Protein AF-A0A7J5VBL1-F1 (afdb_monomer_lite)

Structure (mmCIF, N/CA/C/O backbone):
data_AF-A0A7J5VBL1-F1
#
_entry.id   AF-A0A7J5VBL1-F1
#
loop_
_atom_site.group_PDB
_atom_site.id
_atom_site.type_symbol
_atom_site.label_atom_id
_atom_site.label_alt_id
_atom_site.label_comp_id
_atom_site.label_asym_id
_atom_site.label_entity_id
_atom_site.label_seq_id
_atom_site.pdbx_PDB_ins_code
_atom_site.Cartn_x
_atom_site.Cartn_y
_atom_site.Cartn_z
_atom_site.occupancy
_atom_site.B_iso_or_equiv
_atom_site.auth_seq_id
_atom_site.auth_comp_id
_atom_site.auth_asym_id
_atom_site.auth_atom_id
_atom_site.pdbx_PDB_model_num
ATOM 1 N N . MET A 1 1 ? 55.569 -54.125 -27.702 1.00 37.56 1 MET A N 1
ATOM 2 C CA . MET A 1 1 ? 55.735 -54.390 -29.145 1.00 37.56 1 MET A CA 1
ATOM 3 C C . MET A 1 1 ? 54.606 -53.650 -29.856 1.00 37.56 1 MET A C 1
ATOM 5 O O . MET A 1 1 ? 53.460 -53.871 -29.494 1.00 37.56 1 MET A O 1
ATOM 9 N N . MET A 1 2 ? 54.988 -52.688 -30.705 1.00 40.28 2 MET A N 1
ATOM 10 C CA . MET A 1 2 ? 54.198 -51.725 -31.506 1.00 40.28 2 MET A CA 1
ATOM 11 C C . MET A 1 2 ? 53.014 -52.352 -32.272 1.00 40.28 2 MET A C 1
ATOM 13 O O . MET A 1 2 ? 53.135 -53.477 -32.739 1.00 40.28 2 MET A O 1
ATOM 17 N N . GLU A 1 3 ? 51.814 -51.762 -32.188 1.00 45.31 3 GLU A N 1
ATOM 18 C CA . GLU A 1 3 ? 51.147 -50.812 -33.121 1.00 45.31 3 GLU A CA 1
ATOM 19 C C . GLU A 1 3 ? 50.421 -51.441 -34.321 1.00 45.31 3 GLU A C 1
ATOM 21 O O . GLU A 1 3 ? 51.010 -52.192 -35.088 1.00 45.31 3 GLU A O 1
ATOM 26 N N . ALA A 1 4 ? 49.164 -51.021 -34.522 1.00 39.03 4 ALA A N 1
ATOM 27 C CA . ALA A 1 4 ? 48.647 -50.585 -35.824 1.00 39.03 4 ALA A CA 1
ATOM 28 C C . ALA A 1 4 ? 47.302 -49.860 -35.619 1.00 39.03 4 ALA A C 1
ATOM 30 O O . ALA A 1 4 ? 46.231 -50.468 -35.623 1.00 39.03 4 ALA A O 1
ATOM 31 N N . PHE A 1 5 ? 47.370 -48.546 -35.397 1.00 44.59 5 PHE A N 1
ATOM 32 C CA . PHE A 1 5 ? 46.219 -47.654 -35.525 1.00 44.59 5 PHE A CA 1
ATOM 33 C C . PHE A 1 5 ? 45.814 -47.540 -36.999 1.00 44.59 5 PHE A C 1
ATOM 35 O O . PHE A 1 5 ? 46.649 -47.647 -37.896 1.00 44.59 5 PHE A O 1
ATOM 42 N N . GLY A 1 6 ? 44.510 -47.360 -37.222 1.00 50.41 6 GLY A N 1
ATOM 43 C CA . GLY A 1 6 ? 43.874 -47.328 -38.534 1.00 50.41 6 GLY A CA 1
ATOM 44 C C . GLY A 1 6 ? 44.605 -46.452 -39.548 1.00 50.41 6 GLY A C 1
ATOM 45 O O . GLY A 1 6 ? 45.068 -45.357 -39.241 1.00 50.41 6 GLY A O 1
ATOM 46 N N . THR A 1 7 ? 44.683 -46.966 -40.771 1.00 49.00 7 THR A N 1
ATOM 47 C CA . THR A 1 7 ? 45.282 -46.326 -41.940 1.00 49.00 7 THR A CA 1
ATOM 48 C C . THR A 1 7 ? 44.709 -44.925 -42.145 1.00 49.00 7 THR A C 1
ATOM 50 O O . THR A 1 7 ? 43.613 -44.762 -42.689 1.00 49.00 7 THR A O 1
ATOM 53 N N . VAL A 1 8 ? 45.454 -43.905 -41.719 1.00 57.75 8 VAL A N 1
ATOM 54 C CA . VAL A 1 8 ? 45.237 -42.525 -42.145 1.00 57.75 8 VAL A CA 1
ATOM 55 C C . VAL A 1 8 ? 45.647 -42.492 -43.608 1.00 57.75 8 VAL A C 1
ATOM 57 O O . VAL A 1 8 ? 46.828 -42.575 -43.932 1.00 57.75 8 VAL A O 1
ATOM 60 N N . GLN A 1 9 ? 44.653 -42.479 -44.498 1.00 59.22 9 GLN A N 1
ATOM 61 C CA . GLN A 1 9 ? 44.885 -42.214 -45.912 1.00 59.22 9 GLN A CA 1
ATOM 62 C C . GLN A 1 9 ? 45.736 -40.953 -46.016 1.00 59.22 9 GLN A C 1
ATOM 64 O O . GLN A 1 9 ? 45.398 -39.938 -45.403 1.00 59.22 9 GLN A O 1
ATOM 69 N N . ASP A 1 10 ? 46.820 -41.054 -46.773 1.00 61.12 10 ASP A N 1
ATOM 70 C CA . ASP A 1 10 ? 47.771 -39.989 -47.061 1.00 61.12 10 ASP A CA 1
ATOM 71 C C . ASP A 1 10 ? 47.054 -38.896 -47.875 1.00 61.12 10 ASP A C 1
ATOM 73 O O . ASP A 1 10 ? 47.089 -38.842 -49.106 1.00 61.12 10 ASP A O 1
ATOM 77 N N . LYS A 1 11 ? 46.233 -38.094 -47.189 1.00 67.62 11 LYS A N 1
ATOM 78 C CA . LYS A 1 11 ? 45.477 -37.002 -47.789 1.00 67.62 11 LYS A CA 1
ATOM 79 C C . LYS A 1 11 ? 46.467 -35.885 -48.050 1.00 67.62 11 LYS A C 1
ATOM 81 O O . LYS A 1 11 ? 47.034 -35.314 -47.123 1.00 67.62 11 LYS A O 1
ATOM 86 N N . LYS A 1 12 ? 46.643 -35.570 -49.329 1.00 70.00 12 LYS A N 1
ATOM 87 C CA . LYS A 1 12 ? 47.428 -34.432 -49.792 1.00 70.00 12 LYS A CA 1
ATOM 88 C C . LYS A 1 12 ? 46.943 -33.170 -49.070 1.00 70.00 12 LYS A C 1
ATOM 90 O O . LYS A 1 12 ? 45.801 -32.752 -49.249 1.00 70.00 12 LYS A O 1
ATOM 95 N N . MET A 1 13 ? 47.794 -32.589 -48.230 1.00 66.12 13 MET A N 1
ATOM 96 C CA . MET A 1 13 ? 47.539 -31.276 -47.643 1.00 66.12 13 MET A CA 1
ATOM 97 C C . MET A 1 13 ? 47.555 -30.259 -48.786 1.00 66.12 13 MET A C 1
ATOM 99 O O . MET A 1 13 ? 48.571 -30.104 -49.463 1.00 66.12 13 MET A O 1
ATOM 103 N N . HIS A 1 14 ? 46.412 -29.629 -49.052 1.00 62.41 14 HIS A N 1
ATOM 104 C CA . HIS A 1 14 ? 46.295 -28.586 -50.066 1.00 62.41 14 HIS A CA 1
ATOM 105 C C . HIS A 1 14 ? 46.513 -27.226 -49.409 1.00 62.41 14 HIS A C 1
ATOM 107 O O . HIS A 1 14 ? 45.812 -26.866 -48.465 1.00 62.41 14 HIS A O 1
ATOM 113 N N . GLU A 1 15 ? 47.492 -26.483 -49.909 1.00 63.97 15 GLU A N 1
ATOM 114 C CA . GLU A 1 15 ? 47.721 -25.098 -49.518 1.00 63.97 15 GLU A CA 1
ATOM 115 C C . GLU A 1 15 ? 46.636 -24.232 -50.174 1.00 63.97 15 GLU A C 1
ATOM 117 O O . GLU A 1 15 ? 46.583 -24.117 -51.394 1.00 63.97 15 GLU A O 1
ATOM 122 N N . LEU A 1 16 ? 45.712 -23.699 -49.368 1.00 69.44 16 LEU A N 1
ATOM 123 C CA . LEU A 1 16 ? 44.592 -22.860 -49.830 1.00 69.44 16 LEU A CA 1
ATOM 124 C C . LEU A 1 16 ? 44.939 -21.361 -49.840 1.00 69.44 16 LEU A C 1
ATOM 126 O O . LEU A 1 16 ? 44.054 -20.527 -50.021 1.00 69.44 16 LEU A O 1
ATOM 130 N N . THR A 1 17 ? 46.209 -21.021 -49.614 1.00 67.44 17 THR A N 1
ATOM 131 C CA . THR A 1 17 ? 46.684 -19.641 -49.536 1.00 67.44 17 THR A CA 1
ATOM 132 C C . THR A 1 17 ? 47.506 -19.325 -50.775 1.00 67.44 17 THR A C 1
ATOM 134 O O . THR A 1 17 ? 48.615 -19.828 -50.934 1.00 67.44 17 THR A O 1
ATOM 137 N N . GLU A 1 18 ? 46.986 -18.458 -51.636 1.00 68.56 18 GLU A N 1
ATOM 138 C CA . GLU A 1 18 ? 47.742 -17.911 -52.761 1.00 68.56 18 GLU A CA 1
ATOM 139 C C . GLU A 1 18 ? 48.258 -16.515 -52.384 1.00 68.56 18 GLU A C 1
ATOM 141 O O . GLU A 1 18 ? 47.480 -15.612 -52.065 1.00 68.56 18 GLU A O 1
ATOM 146 N N . ILE A 1 19 ? 49.583 -16.345 -52.382 1.00 62.91 19 ILE A N 1
ATOM 147 C CA . ILE A 1 19 ? 50.246 -15.049 -52.185 1.00 62.91 19 ILE A CA 1
ATOM 148 C C . ILE A 1 19 ? 50.523 -14.457 -53.569 1.00 62.91 19 ILE A C 1
ATOM 150 O O . ILE A 1 19 ? 51.217 -15.076 -54.375 1.00 62.91 19 ILE A O 1
ATOM 154 N N . TYR A 1 20 ? 50.009 -13.256 -53.836 1.00 57.94 20 TYR A N 1
ATOM 155 C CA . TYR A 1 20 ? 50.219 -12.540 -55.098 1.00 57.94 20 TYR A CA 1
ATOM 156 C C . TYR A 1 20 ? 51.261 -11.422 -54.930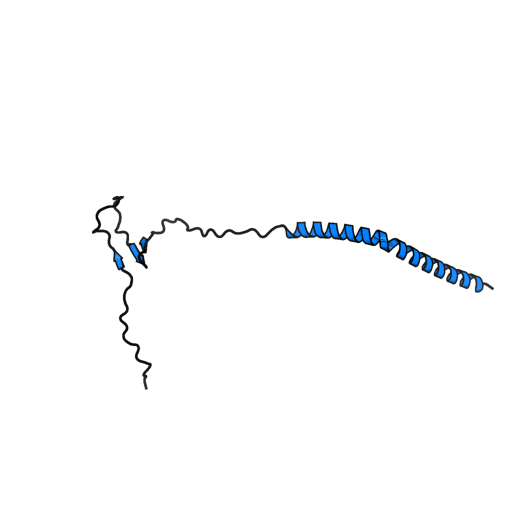 1.00 57.94 20 TYR A C 1
ATOM 158 O O . TYR A 1 20 ? 51.264 -10.725 -53.916 1.00 57.94 20 TYR A O 1
ATOM 166 N N . ASP A 1 21 ? 52.124 -11.233 -55.936 1.00 51.84 21 ASP A N 1
ATOM 167 C CA . ASP A 1 21 ? 53.053 -10.095 -56.040 1.00 51.84 21 ASP A CA 1
ATOM 168 C C . ASP A 1 21 ? 52.627 -9.219 -57.233 1.00 51.84 21 ASP A C 1
ATOM 170 O O . ASP A 1 21 ? 52.584 -9.672 -58.381 1.00 51.84 21 ASP A O 1
ATOM 174 N N . GLU A 1 22 ? 52.259 -7.963 -56.977 1.00 56.16 22 GLU A N 1
ATOM 175 C CA . GLU A 1 22 ? 51.576 -7.071 -57.929 1.00 56.16 22 GLU A CA 1
ATOM 176 C C . GLU A 1 22 ? 52.539 -6.429 -58.955 1.00 56.16 22 GLU A C 1
ATOM 178 O O . GLU A 1 22 ? 52.517 -5.230 -59.212 1.00 56.16 22 GLU A O 1
ATOM 183 N N . ARG A 1 23 ? 53.427 -7.217 -59.580 1.00 52.81 23 ARG A N 1
ATOM 184 C CA . ARG A 1 23 ? 54.284 -6.741 -60.692 1.00 52.81 23 ARG A CA 1
ATOM 185 C C . ARG A 1 23 ? 53.707 -6.989 -62.086 1.00 52.81 23 ARG A C 1
ATOM 187 O O . ARG A 1 23 ? 54.339 -6.625 -63.074 1.00 52.81 23 ARG A O 1
ATOM 194 N N . SER A 1 24 ? 52.527 -7.594 -62.200 1.00 51.50 24 SER A N 1
ATOM 195 C CA . SER A 1 24 ? 51.938 -7.958 -63.497 1.00 51.50 24 SER A CA 1
ATOM 196 C C . SER A 1 24 ? 50.435 -7.676 -63.565 1.00 51.50 24 SER A C 1
ATOM 198 O O . SER A 1 24 ? 49.621 -8.561 -63.790 1.00 51.50 24 SER A O 1
ATOM 200 N N . GLY A 1 25 ? 50.058 -6.409 -63.392 1.00 42.66 25 GLY A N 1
ATOM 201 C CA . GLY A 1 25 ? 48.684 -5.954 -63.596 1.00 42.66 25 GLY A CA 1
ATOM 202 C C . GLY A 1 25 ? 48.649 -4.493 -64.021 1.00 42.66 25 GLY A C 1
ATOM 203 O O . GLY A 1 25 ? 49.011 -3.602 -63.262 1.00 42.66 25 GLY A O 1
ATOM 204 N N . GLN A 1 26 ? 48.241 -4.232 -65.261 1.00 48.75 26 GLN A N 1
ATOM 205 C CA . GLN A 1 26 ? 47.965 -2.883 -65.741 1.00 48.75 26 GLN A CA 1
ATOM 206 C C . GLN A 1 26 ? 46.797 -2.271 -64.957 1.00 48.75 26 GLN A C 1
ATOM 208 O O . GLN A 1 26 ? 45.663 -2.727 -65.066 1.00 48.75 26 GLN A O 1
ATOM 213 N N . GLY A 1 27 ? 47.078 -1.163 -64.270 1.00 48.41 27 GLY A N 1
ATOM 214 C CA . GLY A 1 27 ? 46.105 -0.110 -64.008 1.00 48.41 27 GLY A CA 1
ATOM 215 C C . GLY A 1 27 ? 45.458 -0.121 -62.629 1.00 48.41 27 GLY A C 1
ATOM 216 O O . GLY A 1 27 ? 44.313 -0.537 -62.496 1.00 48.41 27 GLY A O 1
ATOM 217 N N . ARG A 1 28 ? 46.123 0.513 -61.655 1.00 45.44 28 ARG A N 1
ATOM 218 C CA . ARG A 1 28 ? 45.521 1.526 -60.770 1.00 45.44 28 ARG A CA 1
ATOM 219 C C . ARG A 1 28 ? 46.605 2.277 -59.994 1.00 45.44 28 ARG A C 1
ATO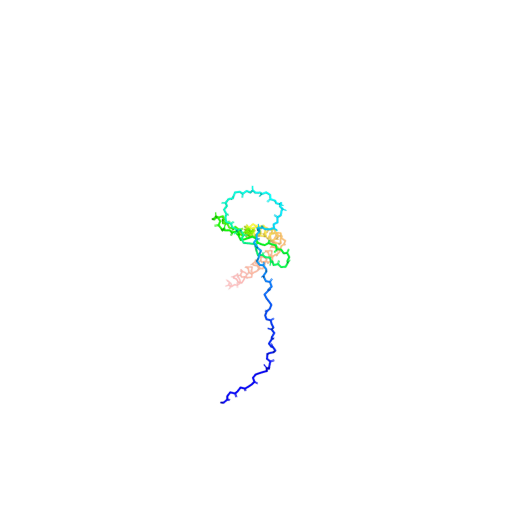M 221 O O . ARG A 1 28 ? 47.440 1.680 -59.342 1.00 45.44 28 ARG A O 1
ATOM 228 N N . SER A 1 29 ? 46.569 3.600 -60.152 1.00 44.44 29 SER A N 1
ATOM 229 C CA . SER A 1 29 ? 47.185 4.644 -59.326 1.00 44.44 29 SER A CA 1
ATOM 230 C C . SER A 1 29 ? 48.534 4.314 -58.676 1.00 44.44 29 SER A C 1
ATOM 232 O O . SER A 1 29 ? 48.606 3.896 -57.526 1.00 44.44 29 SER A O 1
ATOM 234 N N . ALA A 1 30 ? 49.614 4.621 -59.395 1.00 49.47 30 ALA A N 1
ATOM 235 C CA . ALA A 1 30 ? 50.939 4.748 -58.810 1.00 49.47 30 ALA A CA 1
ATOM 236 C C . ALA A 1 30 ? 50.943 5.865 -57.752 1.00 49.47 30 ALA A C 1
ATOM 238 O O . ALA A 1 30 ? 50.981 7.049 -58.088 1.00 49.47 30 ALA A O 1
ATOM 239 N N . THR A 1 31 ? 50.943 5.487 -56.477 1.00 45.66 31 THR A N 1
ATOM 240 C CA . THR A 1 31 ? 51.423 6.345 -55.394 1.00 45.66 31 THR A CA 1
ATOM 241 C C . THR A 1 31 ? 52.613 5.673 -54.726 1.00 45.66 31 THR A C 1
ATOM 243 O O . THR A 1 31 ? 52.471 4.703 -53.995 1.00 45.66 31 THR A O 1
ATOM 246 N N . ASP A 1 32 ? 53.781 6.233 -55.021 1.00 44.28 32 ASP A N 1
ATOM 247 C CA . ASP A 1 32 ? 54.924 6.351 -54.119 1.00 44.28 32 ASP A CA 1
ATOM 248 C C . ASP A 1 32 ? 55.565 5.057 -53.565 1.00 44.28 32 ASP A C 1
ATOM 250 O O . ASP A 1 32 ? 55.400 4.657 -52.419 1.00 44.28 32 ASP A O 1
ATOM 254 N N . GLY A 1 33 ? 56.421 4.445 -54.384 1.00 52.00 33 GLY A N 1
ATOM 255 C CA . GLY A 1 33 ? 57.838 4.316 -54.027 1.00 52.00 33 GLY A CA 1
ATOM 256 C C . GLY A 1 33 ? 58.291 3.496 -52.810 1.00 52.00 33 GLY A C 1
ATOM 257 O O . GLY A 1 33 ? 59.476 3.609 -52.496 1.00 52.00 33 GLY A O 1
ATOM 258 N N . LYS A 1 34 ? 57.478 2.681 -52.118 1.00 53.91 34 LYS A N 1
ATOM 259 C CA . LYS A 1 34 ? 57.975 1.864 -50.982 1.00 53.91 34 LYS A CA 1
ATOM 260 C C . LYS A 1 34 ? 57.309 0.483 -50.837 1.00 53.91 34 LYS A C 1
ATOM 262 O O . LYS A 1 34 ? 56.206 0.380 -50.330 1.00 53.91 34 LYS A O 1
ATOM 267 N N . ASN A 1 35 ? 58.103 -0.553 -51.147 1.00 54.16 35 ASN A N 1
ATOM 268 C CA . ASN A 1 35 ? 57.959 -1.997 -50.865 1.00 54.16 35 ASN A CA 1
ATOM 269 C C . ASN A 1 35 ? 56.740 -2.742 -51.458 1.00 54.16 35 ASN A C 1
ATOM 271 O O . ASN A 1 35 ? 55.630 -2.228 -51.422 1.00 54.16 35 ASN A O 1
ATOM 275 N N . PRO A 1 36 ? 56.919 -3.987 -51.955 1.00 56.62 36 PRO A N 1
ATOM 276 C CA . PRO A 1 36 ? 55.798 -4.804 -52.417 1.00 56.62 36 PRO A CA 1
ATOM 277 C C . PRO A 1 36 ? 54.857 -5.107 -51.239 1.00 56.62 36 PRO A C 1
ATOM 279 O O . PRO A 1 36 ? 55.248 -5.773 -50.273 1.00 56.62 36 PRO A O 1
ATOM 282 N N . GLN A 1 37 ? 53.634 -4.578 -51.292 1.00 62.56 37 GLN A N 1
ATOM 283 C CA . GLN A 1 37 ? 52.575 -4.864 -50.325 1.00 62.56 37 GLN A CA 1
ATOM 284 C C . GLN A 1 37 ? 52.085 -6.297 -50.548 1.00 62.56 37 GLN A C 1
ATOM 286 O O . GLN A 1 37 ? 51.531 -6.634 -51.587 1.00 62.56 37 GLN A O 1
ATOM 291 N N . GLN A 1 38 ? 52.342 -7.168 -49.573 1.00 60.56 38 GLN A N 1
ATOM 292 C CA . GLN A 1 38 ? 51.905 -8.562 -49.614 1.00 60.56 38 GLN A CA 1
ATOM 293 C C . GLN A 1 38 ? 50.397 -8.623 -49.342 1.00 60.56 38 GLN A C 1
ATOM 295 O O . GLN A 1 38 ? 49.953 -8.274 -48.244 1.00 60.56 38 GLN A O 1
ATOM 300 N N . ILE A 1 39 ? 49.627 -9.073 -50.333 1.00 70.88 39 ILE A N 1
ATOM 301 C CA . ILE A 1 39 ? 48.178 -9.278 -50.238 1.00 70.88 39 ILE A CA 1
ATOM 302 C C . ILE A 1 39 ? 47.914 -10.775 -50.051 1.00 70.88 39 ILE A C 1
ATOM 304 O O . ILE A 1 39 ? 48.440 -11.603 -50.796 1.00 70.88 39 ILE A O 1
ATOM 308 N N . ILE A 1 40 ? 47.098 -11.121 -49.055 1.00 77.50 40 ILE A N 1
ATOM 309 C CA . ILE A 1 40 ? 46.660 -12.495 -48.788 1.00 77.50 40 ILE A CA 1
ATOM 310 C C . ILE A 1 40 ? 45.212 -12.629 -49.250 1.00 77.50 40 ILE A C 1
ATOM 312 O O . ILE A 1 40 ? 44.358 -11.851 -48.827 1.00 77.50 40 ILE A O 1
ATOM 316 N N . VAL A 1 41 ? 44.915 -13.614 -50.096 1.00 76.69 41 VAL A N 1
ATOM 317 C CA . VAL A 1 41 ? 43.548 -13.875 -50.565 1.00 76.69 41 VAL A CA 1
ATOM 318 C C . VAL A 1 41 ? 42.954 -15.052 -49.799 1.00 76.69 41 VAL A C 1
ATOM 320 O O . VAL A 1 41 ? 43.524 -16.140 -49.789 1.00 76.69 41 VAL A O 1
ATOM 323 N N . ILE A 1 42 ? 41.802 -14.837 -49.162 1.00 75.62 42 ILE A N 1
ATOM 324 C CA . ILE A 1 42 ? 41.040 -15.874 -48.451 1.00 75.62 42 ILE A CA 1
ATOM 325 C C . ILE A 1 42 ? 39.592 -15.794 -48.943 1.00 75.62 42 ILE A C 1
ATOM 327 O O . ILE A 1 42 ? 38.977 -14.732 -48.866 1.00 75.62 42 ILE A O 1
ATOM 331 N N . ASP A 1 43 ? 39.052 -16.899 -49.469 1.00 73.94 43 ASP A N 1
ATOM 332 C CA . ASP A 1 43 ? 37.657 -17.004 -49.945 1.00 73.94 43 ASP A CA 1
ATOM 333 C C . ASP A 1 43 ? 37.259 -15.913 -50.970 1.00 73.94 43 ASP A C 1
ATOM 335 O O . ASP A 1 43 ? 36.223 -15.255 -50.873 1.00 73.94 43 ASP A O 1
ATOM 339 N N . GLY A 1 44 ? 38.152 -15.638 -51.929 1.00 73.56 44 GLY A N 1
ATOM 340 C CA . GLY A 1 44 ? 37.950 -14.617 -52.967 1.00 73.56 44 GLY A CA 1
ATOM 341 C C . GLY A 1 44 ? 38.048 -13.165 -52.480 1.00 73.56 44 GLY A C 1
ATOM 342 O O . GLY A 1 44 ? 37.809 -12.245 -53.263 1.00 73.56 44 GLY A O 1
ATOM 343 N N . ARG A 1 45 ? 38.408 -12.933 -51.210 1.00 75.81 45 ARG A N 1
ATOM 344 C CA . ARG A 1 45 ? 38.603 -11.598 -50.627 1.00 75.81 45 ARG A CA 1
ATOM 345 C C . ARG A 1 45 ? 40.089 -11.332 -50.403 1.00 75.81 45 ARG A C 1
ATOM 347 O O . ARG A 1 45 ? 40.774 -12.135 -49.776 1.00 75.81 45 ARG A O 1
ATOM 354 N N . GLY A 1 46 ? 40.581 -10.207 -50.920 1.00 75.31 46 GLY A N 1
ATOM 355 C CA . GLY A 1 46 ? 41.956 -9.752 -50.714 1.00 75.31 46 GLY A CA 1
ATOM 356 C C . GLY A 1 46 ? 42.099 -8.992 -49.398 1.00 75.31 46 GLY A C 1
ATOM 357 O O . GLY A 1 46 ? 41.364 -8.039 -49.147 1.00 75.31 46 GLY A O 1
ATOM 358 N N . TYR A 1 47 ? 43.051 -9.411 -48.574 1.00 75.44 47 TYR A N 1
ATOM 359 C CA . TYR A 1 47 ? 43.427 -8.768 -47.324 1.00 75.44 47 TYR A CA 1
ATOM 360 C C . TYR A 1 47 ? 44.827 -8.186 -47.476 1.00 75.44 47 TYR A C 1
ATOM 362 O O . TYR A 1 47 ? 45.796 -8.908 -47.718 1.00 75.44 47 TYR A O 1
ATOM 370 N N . GLU A 1 48 ? 44.938 -6.873 -47.331 1.00 74.75 48 GLU A N 1
ATOM 371 C CA . GLU A 1 48 ? 46.226 -6.192 -47.293 1.00 74.75 48 GLU A CA 1
ATOM 372 C C . GLU A 1 48 ? 46.790 -6.233 -45.870 1.00 74.75 48 GLU A C 1
ATOM 374 O O . GLU A 1 48 ? 46.076 -6.004 -44.886 1.00 74.75 48 GLU A O 1
ATOM 379 N N . ARG A 1 49 ? 48.091 -6.507 -45.741 1.00 69.00 49 ARG A N 1
ATOM 380 C CA . ARG A 1 49 ? 48.769 -6.407 -44.450 1.00 69.00 49 ARG A CA 1
ATOM 381 C C . ARG A 1 49 ? 48.936 -4.938 -44.061 1.00 69.00 49 ARG A C 1
ATOM 383 O O . ARG A 1 49 ? 49.949 -4.318 -44.377 1.00 69.00 49 ARG A O 1
ATOM 390 N N . VAL A 1 50 ? 47.979 -4.411 -43.303 1.00 69.25 50 VAL A N 1
ATOM 391 C CA . VAL A 1 50 ? 48.104 -3.100 -42.658 1.00 69.25 50 VAL A CA 1
ATOM 392 C C . VAL A 1 50 ? 49.232 -3.176 -41.625 1.00 69.25 50 VAL A C 1
ATOM 394 O O . VAL A 1 50 ? 49.114 -3.851 -40.602 1.00 69.25 50 VAL A O 1
ATOM 397 N N . THR A 1 51 ? 50.358 -2.508 -41.885 1.00 61.41 51 THR A N 1
ATOM 398 C CA . THR A 1 51 ? 51.356 -2.2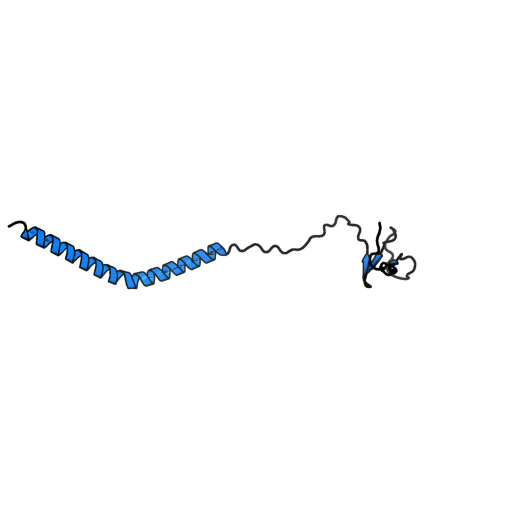57 -40.842 1.00 61.41 51 THR A CA 1
ATOM 399 C C . THR A 1 51 ? 50.722 -1.303 -39.842 1.00 61.41 51 THR A C 1
ATOM 401 O O . THR A 1 51 ? 50.308 -0.210 -40.218 1.00 61.41 51 THR A O 1
ATOM 404 N N . SER A 1 52 ? 50.589 -1.724 -38.587 1.00 60.28 52 SER A N 1
ATOM 405 C CA . SER A 1 52 ? 49.993 -0.918 -37.524 1.00 60.28 52 SER A CA 1
ATOM 406 C C . SER A 1 52 ? 50.758 0.401 -37.369 1.00 60.28 52 SER A C 1
ATOM 408 O O . SER A 1 52 ? 51.791 0.443 -36.700 1.00 60.28 52 SER A O 1
ATOM 410 N N . ASN A 1 53 ? 50.256 1.480 -37.970 1.00 57.84 53 ASN A N 1
ATOM 411 C CA . ASN A 1 53 ? 50.827 2.829 -37.893 1.00 57.84 53 ASN A CA 1
ATOM 412 C C . ASN A 1 53 ? 50.525 3.505 -36.541 1.00 57.84 53 ASN A C 1
ATOM 414 O O . ASN A 1 53 ? 50.280 4.702 -36.479 1.00 57.84 53 ASN A O 1
ATOM 418 N N . GLY A 1 54 ? 50.501 2.744 -35.443 1.00 59.94 54 GLY A N 1
ATOM 419 C CA . GLY A 1 54 ? 50.168 3.253 -34.108 1.00 59.94 54 GLY A CA 1
ATOM 420 C C . GLY A 1 54 ? 48.696 3.635 -33.905 1.00 59.94 54 GLY A C 1
ATOM 421 O O . GLY A 1 54 ? 48.314 3.934 -32.774 1.00 59.94 54 GLY A O 1
ATOM 422 N N . ASP A 1 55 ? 47.868 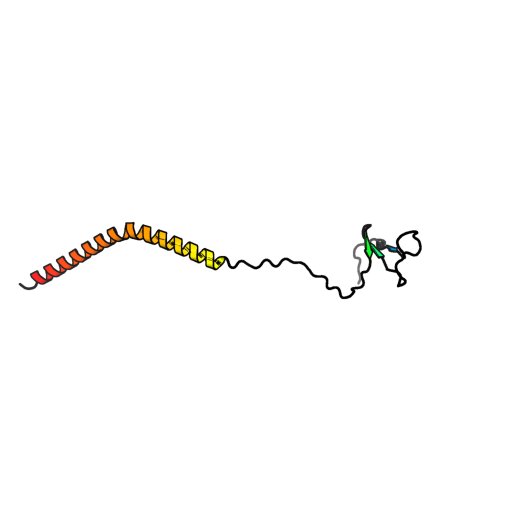3.575 -34.950 1.00 63.31 55 ASP A N 1
ATOM 423 C CA . ASP A 1 55 ? 46.438 3.848 -34.854 1.00 63.31 55 ASP A CA 1
ATOM 424 C C . ASP A 1 55 ? 45.756 2.755 -34.032 1.00 63.31 55 ASP A C 1
ATOM 426 O O . ASP A 1 55 ? 45.697 1.575 -34.391 1.00 63.31 55 ASP A O 1
ATOM 430 N N . LYS A 1 56 ? 45.294 3.164 -32.853 1.00 66.88 56 LYS A N 1
ATOM 431 C CA . LYS A 1 56 ? 44.684 2.292 -31.861 1.00 66.88 56 LYS A CA 1
ATOM 432 C C . LYS A 1 56 ? 43.309 1.872 -32.377 1.00 66.88 56 LYS A C 1
ATOM 434 O O . LYS A 1 56 ? 42.418 2.702 -32.526 1.00 66.88 56 LYS A O 1
ATOM 439 N N . ILE A 1 57 ? 43.128 0.582 -32.651 1.00 72.44 57 ILE A N 1
ATOM 440 C CA . ILE A 1 57 ? 41.809 0.029 -32.972 1.00 72.44 57 ILE A CA 1
ATOM 441 C C . ILE A 1 57 ? 40.963 0.128 -31.701 1.00 72.44 57 ILE A C 1
ATOM 443 O O . ILE A 1 57 ? 41.271 -0.506 -30.690 1.00 72.44 57 ILE A O 1
ATOM 447 N N . HIS A 1 58 ? 39.935 0.971 -31.735 1.00 70.31 58 HIS A N 1
ATOM 448 C CA . HIS A 1 58 ? 38.988 1.124 -30.639 1.00 70.31 58 HIS A CA 1
ATOM 449 C C . HIS A 1 58 ? 37.822 0.157 -30.840 1.00 70.31 58 HIS A C 1
ATOM 451 O O . HIS A 1 58 ? 37.132 0.222 -31.855 1.00 70.31 58 HIS A O 1
ATOM 457 N N . ASP A 1 59 ? 37.605 -0.728 -29.869 1.00 74.81 59 ASP A N 1
ATOM 458 C CA . ASP A 1 59 ? 36.378 -1.515 -29.779 1.00 74.81 59 ASP A CA 1
ATOM 459 C C . ASP A 1 59 ? 35.264 -0.596 -29.258 1.00 74.81 59 ASP A C 1
ATOM 461 O O . ASP A 1 59 ? 35.324 -0.103 -28.130 1.00 74.81 59 ASP A O 1
ATOM 465 N N . LEU A 1 60 ? 34.297 -0.283 -30.121 1.00 75.88 60 LEU A N 1
ATOM 466 C CA . LEU A 1 60 ? 33.175 0.607 -29.822 1.00 75.88 60 LEU A CA 1
ATOM 467 C C . LEU A 1 60 ? 32.055 -0.167 -29.121 1.00 75.88 60 LEU A C 1
ATOM 469 O O . LEU A 1 60 ? 30.918 -0.206 -29.592 1.00 75.88 60 LEU A O 1
ATOM 473 N N . THR A 1 61 ? 32.368 -0.801 -27.995 1.00 69.31 61 THR A N 1
ATOM 474 C CA . THR A 1 61 ? 31.338 -1.380 -27.136 1.00 69.31 61 THR A CA 1
ATOM 475 C C . THR A 1 61 ? 30.625 -0.248 -26.394 1.00 69.31 61 THR A C 1
ATOM 477 O O . THR A 1 61 ? 31.215 0.459 -25.578 1.00 69.31 61 THR A O 1
ATOM 480 N N . GLU A 1 62 ? 29.345 -0.045 -26.706 1.00 68.00 62 GLU A N 1
ATOM 481 C CA . GLU A 1 62 ? 28.487 0.924 -26.024 1.00 68.00 62 GLU A CA 1
ATOM 482 C C . GLU A 1 62 ? 28.292 0.494 -24.561 1.00 68.00 62 GLU A C 1
ATOM 484 O O . GLU A 1 62 ? 27.607 -0.486 -24.261 1.00 68.00 62 GLU A O 1
ATOM 489 N N . VAL A 1 63 ? 28.925 1.210 -23.630 1.00 67.31 63 VAL A N 1
ATOM 490 C CA . VAL A 1 63 ? 28.709 1.011 -22.193 1.00 67.31 63 VAL A CA 1
ATOM 491 C C . VAL A 1 63 ? 27.434 1.754 -21.808 1.00 67.31 63 VAL A C 1
ATOM 493 O O . VAL A 1 63 ? 27.453 2.963 -21.585 1.00 67.31 63 VAL A O 1
ATOM 496 N N . VAL A 1 64 ? 26.316 1.032 -21.731 1.00 66.94 64 VAL A N 1
ATOM 497 C CA . VAL A 1 64 ? 25.068 1.577 -21.184 1.00 66.94 64 VAL A CA 1
ATOM 498 C C . VAL A 1 64 ? 25.205 1.684 -19.663 1.00 66.94 64 VAL A C 1
ATOM 500 O O . VAL A 1 64 ? 25.309 0.684 -18.943 1.00 66.94 64 VAL A O 1
ATOM 503 N N . GLU A 1 65 ? 25.227 2.921 -19.173 1.00 61.34 65 GLU A N 1
ATOM 504 C CA . GLU A 1 65 ? 25.254 3.249 -17.751 1.00 61.34 65 GLU A CA 1
ATOM 505 C C . GLU A 1 65 ? 24.003 2.671 -17.064 1.00 61.34 65 GLU A C 1
ATOM 507 O O . GLU A 1 65 ? 22.867 2.906 -17.484 1.00 61.34 65 GLU A O 1
ATOM 512 N N . HIS A 1 66 ? 24.191 1.854 -16.025 1.00 56.97 66 HIS A N 1
ATOM 513 C CA . HIS A 1 66 ? 23.084 1.196 -15.330 1.00 56.97 66 HIS A CA 1
ATOM 514 C C . HIS A 1 66 ? 22.328 2.199 -14.444 1.00 56.97 66 HIS A C 1
ATOM 516 O O . HIS A 1 66 ? 22.648 2.398 -13.277 1.00 56.97 66 HIS A O 1
ATOM 522 N N . ASN A 1 67 ? 21.312 2.819 -15.046 1.00 59.19 67 ASN A N 1
ATOM 523 C CA . ASN A 1 67 ? 20.131 3.470 -14.473 1.00 59.19 67 ASN A CA 1
ATOM 524 C C . ASN A 1 67 ? 20.148 3.810 -12.965 1.00 59.19 67 ASN A C 1
ATOM 526 O O . ASN A 1 67 ? 19.7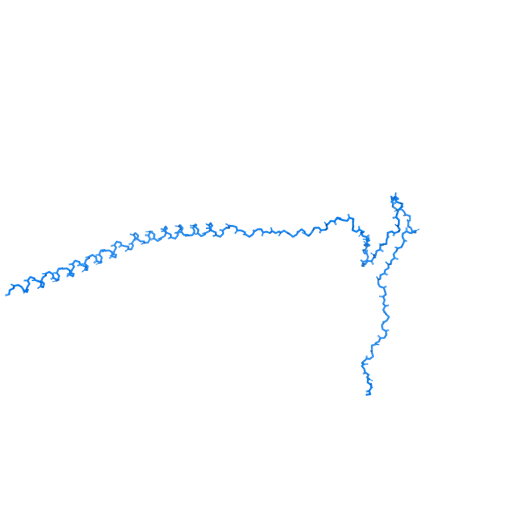59 3.009 -12.113 1.00 59.19 67 ASN A O 1
ATOM 530 N N . HIS A 1 68 ? 20.337 5.097 -12.666 1.00 58.69 68 HIS A N 1
ATOM 531 C CA . HIS A 1 68 ? 20.003 5.761 -11.394 1.00 58.69 68 HIS A CA 1
ATOM 532 C C . HIS A 1 68 ? 18.481 5.830 -11.076 1.00 58.69 68 HIS A C 1
ATOM 534 O O . HIS A 1 68 ? 18.033 6.689 -10.315 1.00 58.69 68 HIS A O 1
ATOM 540 N N . LEU A 1 69 ? 17.655 4.948 -11.653 1.00 59.31 69 LEU A N 1
ATOM 541 C CA . LEU A 1 69 ? 16.187 4.975 -11.541 1.00 59.31 69 LEU A CA 1
ATOM 542 C C . LEU A 1 69 ? 15.644 4.258 -10.294 1.00 59.31 69 LEU A C 1
ATOM 544 O O . LEU A 1 69 ? 14.520 4.524 -9.873 1.00 59.31 69 LEU A O 1
ATOM 548 N N . ALA A 1 70 ? 16.428 3.369 -9.680 1.00 62.59 70 ALA A N 1
ATOM 549 C CA . ALA A 1 70 ? 16.004 2.590 -8.514 1.00 62.59 70 ALA A CA 1
ATOM 550 C C . ALA A 1 70 ? 15.529 3.437 -7.306 1.00 62.59 70 ALA A C 1
ATOM 552 O O . ALA A 1 70 ? 14.456 3.136 -6.777 1.00 62.59 70 ALA A O 1
ATOM 553 N N . PRO A 1 71 ? 16.243 4.499 -6.871 1.00 68.56 71 PRO A N 1
ATOM 554 C CA . PRO A 1 71 ? 15.790 5.304 -5.734 1.00 68.56 71 PRO A CA 1
ATOM 555 C C . PRO A 1 71 ? 14.521 6.116 -6.044 1.00 68.56 71 PRO A C 1
ATOM 557 O O . PRO A 1 71 ? 13.633 6.201 -5.203 1.00 68.56 71 PRO A O 1
ATOM 560 N N . GLN A 1 72 ? 14.369 6.625 -7.272 1.00 69.25 72 GLN A N 1
ATOM 561 C CA . GLN A 1 72 ? 13.193 7.417 -7.665 1.00 69.25 72 GLN A CA 1
ATOM 562 C C . GLN A 1 72 ? 11.905 6.582 -7.711 1.00 69.25 72 GLN A C 1
ATOM 564 O O . GLN A 1 72 ? 10.833 7.058 -7.335 1.00 69.25 72 GLN A O 1
ATOM 569 N N . ILE A 1 73 ? 12.002 5.324 -8.154 1.00 73.25 73 ILE A N 1
ATOM 570 C CA . ILE A 1 73 ? 10.860 4.400 -8.159 1.00 73.25 73 ILE A CA 1
ATOM 571 C C . ILE A 1 73 ? 10.436 4.071 -6.724 1.00 73.25 73 ILE A C 1
ATOM 573 O O . ILE A 1 73 ? 9.240 4.028 -6.438 1.00 73.25 73 ILE A O 1
ATOM 577 N N . ASN A 1 74 ? 11.397 3.880 -5.816 1.00 84.12 74 ASN A N 1
ATOM 578 C CA . ASN A 1 74 ? 11.109 3.580 -4.415 1.00 84.12 74 ASN A CA 1
ATOM 579 C C . ASN A 1 74 ? 10.312 4.716 -3.754 1.00 84.12 74 ASN A C 1
ATOM 581 O O . ASN A 1 74 ? 9.238 4.467 -3.207 1.00 84.12 74 ASN A O 1
ATOM 585 N N . ASP A 1 75 ? 10.756 5.964 -3.912 1.00 84.62 75 ASP A N 1
ATOM 586 C CA . ASP A 1 75 ? 10.093 7.128 -3.313 1.00 84.62 75 ASP A CA 1
ATOM 587 C C . ASP A 1 75 ? 8.647 7.300 -3.802 1.00 84.62 75 ASP A C 1
ATOM 589 O O . ASP A 1 75 ? 7.729 7.551 -3.013 1.00 84.62 75 ASP A O 1
ATOM 593 N N . ALA A 1 76 ? 8.412 7.117 -5.105 1.00 84.62 76 ALA A N 1
ATOM 594 C CA . ALA A 1 76 ? 7.073 7.205 -5.682 1.00 84.62 76 ALA A CA 1
ATOM 595 C C . ALA A 1 76 ? 6.143 6.095 -5.160 1.00 84.62 76 ALA A C 1
ATOM 597 O O . ALA A 1 76 ? 4.977 6.355 -4.843 1.00 84.62 76 ALA A O 1
ATOM 598 N N . VAL A 1 77 ? 6.655 4.866 -5.037 1.00 90.56 77 VAL A N 1
ATOM 599 C CA . VAL A 1 77 ? 5.908 3.723 -4.493 1.00 90.56 77 VAL A CA 1
ATOM 600 C C . VAL A 1 77 ? 5.599 3.930 -3.011 1.00 90.56 77 VAL A C 1
ATOM 602 O O . VAL A 1 77 ? 4.462 3.713 -2.588 1.00 90.56 77 VAL A O 1
ATOM 605 N N . MET A 1 78 ? 6.564 4.407 -2.225 1.00 93.31 78 MET A N 1
ATOM 606 C CA . MET A 1 78 ? 6.366 4.692 -0.804 1.00 93.31 78 MET A CA 1
ATOM 607 C C . MET A 1 78 ? 5.321 5.785 -0.591 1.00 93.31 78 MET A C 1
ATOM 609 O O . MET A 1 78 ? 4.411 5.608 0.219 1.00 93.31 78 MET A O 1
ATOM 613 N N . LYS A 1 79 ? 5.364 6.868 -1.376 1.00 94.62 79 LYS A N 1
ATOM 614 C CA . LYS A 1 79 ? 4.352 7.929 -1.303 1.00 94.62 79 LYS A CA 1
ATOM 615 C C . LYS A 1 79 ? 2.944 7.403 -1.595 1.00 94.62 79 LYS A C 1
ATOM 617 O O . LYS A 1 79 ? 2.023 7.658 -0.824 1.00 94.62 79 LYS A O 1
ATOM 622 N N . ARG A 1 80 ? 2.783 6.616 -2.665 1.00 94.19 80 ARG A N 1
ATOM 623 C CA . ARG A 1 80 ? 1.501 5.969 -3.000 1.00 94.19 80 ARG A CA 1
ATOM 624 C C . ARG A 1 80 ? 1.016 5.036 -1.894 1.00 94.19 80 ARG A C 1
ATOM 626 O O . ARG A 1 80 ? -0.175 4.991 -1.606 1.00 94.19 80 ARG A O 1
ATOM 633 N N . THR A 1 81 ? 1.936 4.311 -1.269 1.00 95.69 81 THR A N 1
ATOM 634 C CA . THR A 1 81 ? 1.625 3.380 -0.182 1.00 95.69 81 THR A CA 1
ATOM 635 C C . THR A 1 81 ? 1.089 4.128 1.038 1.00 95.69 81 THR A C 1
ATOM 637 O O . THR A 1 81 ? 0.065 3.731 1.589 1.00 95.69 81 THR A O 1
ATOM 640 N N . VAL A 1 82 ? 1.711 5.250 1.415 1.00 96.81 82 VAL A N 1
ATOM 641 C CA . VAL A 1 82 ? 1.239 6.105 2.517 1.00 96.81 82 VAL A CA 1
ATOM 642 C C . VAL A 1 82 ? -0.153 6.672 2.231 1.00 96.81 82 VAL A C 1
ATOM 644 O O . VAL A 1 82 ? -1.018 6.581 3.096 1.00 96.81 82 VAL A O 1
ATOM 647 N N . GLU A 1 83 ? -0.404 7.176 1.018 1.00 96.12 83 GLU A N 1
ATOM 648 C CA . GLU A 1 83 ? -1.728 7.688 0.614 1.00 96.12 83 GLU A CA 1
ATOM 649 C C . GLU A 1 83 ? -2.827 6.616 0.758 1.00 96.12 83 GLU A C 1
ATOM 651 O O . GLU A 1 83 ? -3.930 6.890 1.238 1.00 96.12 83 GLU A O 1
ATOM 656 N N . ILE A 1 84 ? -2.527 5.373 0.367 1.00 96.50 84 ILE A N 1
ATOM 657 C CA . ILE A 1 84 ? -3.466 4.248 0.481 1.00 96.50 84 ILE A CA 1
ATOM 658 C C . ILE A 1 84 ? -3.705 3.885 1.948 1.00 96.50 84 ILE A C 1
ATOM 660 O O . ILE A 1 84 ? -4.858 3.716 2.349 1.00 96.50 84 ILE A O 1
ATOM 664 N N . ILE A 1 85 ? -2.638 3.779 2.746 1.00 97.06 85 ILE A N 1
ATOM 665 C CA . ILE A 1 85 ? -2.733 3.463 4.175 1.00 97.06 85 ILE A CA 1
ATOM 666 C C . ILE A 1 85 ? -3.537 4.536 4.903 1.00 97.06 85 ILE A C 1
ATOM 668 O O . ILE A 1 85 ? -4.397 4.191 5.703 1.00 97.06 85 ILE A O 1
ATOM 672 N N . GLU A 1 86 ? -3.311 5.817 4.613 1.00 97.06 86 GLU A N 1
ATOM 673 C CA . GLU A 1 86 ? -4.057 6.910 5.234 1.00 97.06 86 GLU A CA 1
ATOM 674 C C . GLU A 1 86 ? -5.556 6.796 4.946 1.00 97.06 86 GLU A C 1
ATOM 676 O O . GLU A 1 86 ? -6.374 6.925 5.857 1.00 97.06 86 GLU A O 1
ATOM 681 N N . ARG A 1 87 ? -5.923 6.503 3.693 1.00 97.06 87 ARG A N 1
ATOM 682 C CA . ARG A 1 87 ? -7.326 6.320 3.313 1.00 97.06 87 ARG A CA 1
ATOM 683 C C . ARG A 1 87 ? -7.963 5.157 4.073 1.00 97.06 87 ARG A C 1
ATOM 685 O O . ARG A 1 87 ? -9.021 5.327 4.661 1.00 97.06 87 ARG A O 1
ATOM 692 N N . ILE A 1 88 ? -7.285 4.010 4.121 1.00 96.56 88 ILE A N 1
ATOM 693 C CA . ILE A 1 88 ? -7.756 2.829 4.860 1.00 96.56 88 ILE A CA 1
ATOM 694 C C . ILE A 1 88 ? -7.858 3.125 6.363 1.00 96.56 88 ILE A C 1
ATOM 696 O O . ILE A 1 88 ? -8.828 2.743 7.011 1.00 96.56 88 ILE A O 1
ATOM 700 N N . ALA A 1 89 ? -6.872 3.819 6.930 1.00 97.19 89 ALA A N 1
ATOM 701 C CA . ALA A 1 89 ? -6.849 4.163 8.344 1.00 97.19 89 ALA A CA 1
ATOM 702 C C . ALA A 1 89 ? -8.022 5.076 8.723 1.00 97.19 89 ALA A C 1
ATOM 704 O O . ALA A 1 89 ? -8.640 4.858 9.760 1.00 97.19 89 ALA A O 1
ATOM 705 N N . ARG A 1 90 ? -8.374 6.059 7.886 1.00 96.44 90 ARG A N 1
ATOM 706 C CA . ARG A 1 90 ? -9.529 6.942 8.130 1.00 96.44 90 ARG A CA 1
ATOM 707 C C . ARG A 1 90 ? -10.859 6.190 8.160 1.00 96.44 90 ARG A C 1
ATOM 709 O O . ARG A 1 90 ? -11.742 6.605 8.903 1.00 96.44 90 ARG A O 1
ATOM 716 N N . ASP A 1 91 ? -10.964 5.090 7.422 1.00 96.75 91 ASP A N 1
ATOM 717 C CA . ASP A 1 91 ? -12.170 4.263 7.391 1.00 96.75 91 ASP A CA 1
ATOM 718 C C . ASP A 1 91 ? -12.215 3.266 8.565 1.00 96.75 91 ASP A C 1
ATOM 720 O O . ASP A 1 91 ? -13.266 3.057 9.157 1.00 96.75 91 ASP A O 1
ATOM 724 N N . ILE A 1 92 ? -11.077 2.661 8.933 1.00 96.81 92 ILE A N 1
ATOM 725 C CA . ILE A 1 92 ? -11.032 1.548 9.900 1.00 96.81 92 ILE A CA 1
ATOM 726 C C . ILE A 1 92 ? -10.780 2.009 11.345 1.00 96.81 92 ILE A C 1
ATOM 728 O O . ILE A 1 92 ? -11.329 1.438 12.290 1.00 96.81 92 ILE A O 1
ATOM 732 N N . ILE A 1 93 ? -9.920 3.010 11.552 1.00 96.69 93 ILE A N 1
ATOM 733 C CA . ILE A 1 93 ? -9.486 3.431 12.896 1.00 96.69 93 ILE A CA 1
ATOM 734 C C . ILE A 1 93 ? -10.653 3.932 13.766 1.00 96.69 93 ILE A C 1
ATOM 736 O O . ILE A 1 93 ? -10.661 3.562 14.941 1.00 96.69 93 ILE A O 1
ATOM 740 N N . PRO A 1 94 ? -11.626 4.731 13.270 1.00 97.75 94 PRO A N 1
ATOM 741 C CA . PRO A 1 94 ? -12.715 5.237 14.111 1.00 97.75 94 PRO A CA 1
ATOM 742 C C . PRO A 1 94 ? -13.524 4.124 14.789 1.00 97.75 94 PRO A C 1
ATOM 744 O O . PRO A 1 94 ? -13.731 4.173 16.001 1.00 97.75 94 PRO A O 1
ATOM 747 N N . ASP A 1 95 ? -13.887 3.084 14.039 1.00 97.25 95 ASP A N 1
ATOM 748 C CA . ASP A 1 95 ? -14.663 1.949 14.548 1.00 97.25 95 ASP A CA 1
ATOM 749 C C . ASP A 1 95 ? -13.885 1.153 15.604 1.00 97.25 95 ASP A C 1
ATOM 751 O O . ASP A 1 95 ? -14.428 0.754 16.639 1.00 97.25 95 ASP A O 1
ATOM 755 N N . ILE A 1 96 ? -12.586 0.929 15.367 1.00 97.12 96 ILE A N 1
ATOM 756 C CA . ILE A 1 96 ? -11.709 0.267 16.342 1.00 97.12 96 ILE A CA 1
ATOM 757 C C . ILE A 1 96 ? -11.602 1.118 17.610 1.00 97.12 96 ILE A C 1
ATOM 759 O O . ILE A 1 96 ? -11.738 0.589 18.714 1.00 97.12 96 ILE A O 1
ATOM 763 N N . ALA A 1 97 ? -11.380 2.425 17.465 1.00 97.69 97 ALA A N 1
ATOM 764 C CA . ALA A 1 97 ? -11.235 3.340 18.588 1.00 97.69 97 ALA A CA 1
ATOM 765 C C . ALA A 1 97 ? -12.504 3.382 19.448 1.00 97.69 97 ALA A C 1
ATOM 767 O O . ALA A 1 97 ? -12.408 3.292 20.670 1.00 97.69 97 ALA A O 1
ATOM 768 N N . GLU A 1 98 ? -13.687 3.446 18.833 1.00 97.50 98 GLU A N 1
ATOM 769 C CA . GLU A 1 98 ? -14.960 3.412 19.557 1.00 97.50 98 GLU A CA 1
ATOM 770 C C . GLU A 1 98 ? -15.095 2.139 20.398 1.00 97.50 98 GLU A C 1
ATOM 772 O O . GLU A 1 98 ? -15.417 2.208 21.588 1.00 97.50 98 GLU A O 1
ATOM 777 N N . ARG A 1 99 ? -14.824 0.975 19.794 1.00 97.88 99 ARG A N 1
ATOM 778 C CA . ARG A 1 99 ? -14.909 -0.320 20.482 1.00 97.88 99 ARG A CA 1
ATOM 779 C C . ARG A 1 99 ? -13.967 -0.380 21.677 1.00 97.88 99 ARG A C 1
ATOM 781 O O . ARG A 1 99 ? -14.410 -0.700 22.776 1.00 97.88 99 ARG A O 1
ATOM 788 N N . VAL A 1 100 ? -12.705 -0.006 21.473 1.00 97.75 100 VAL A N 1
ATOM 789 C CA . VAL A 1 100 ? -11.689 -0.004 22.533 1.00 97.75 100 VAL A CA 1
ATOM 790 C C . VAL A 1 100 ? -12.085 0.942 23.664 1.00 97.75 100 VAL A C 1
ATOM 792 O O . VAL A 1 100 ? -12.051 0.551 24.826 1.00 97.75 100 VAL A O 1
ATOM 795 N N . ILE A 1 101 ? -12.515 2.168 23.351 1.00 97.62 101 ILE A N 1
ATOM 796 C CA . ILE A 1 101 ? -12.922 3.146 24.369 1.00 97.62 101 ILE A CA 1
ATOM 797 C C . ILE A 1 101 ? -14.122 2.631 25.171 1.00 97.62 101 ILE A C 1
ATOM 799 O O . ILE A 1 101 ? -14.144 2.763 26.396 1.00 97.62 101 ILE A O 1
ATOM 803 N N . ARG A 1 102 ? -15.119 2.036 24.507 1.00 97.94 102 ARG A N 1
ATOM 804 C CA . ARG A 1 102 ? -16.304 1.488 25.178 1.00 97.94 102 ARG A CA 1
ATOM 805 C C . ARG A 1 102 ? -15.926 0.364 26.143 1.00 97.94 102 ARG A C 1
ATOM 807 O O . ARG A 1 102 ? -16.361 0.400 27.293 1.00 97.94 102 ARG A O 1
ATOM 814 N N . GLU A 1 103 ? -15.106 -0.581 25.690 1.00 97.38 103 GLU A N 1
ATOM 815 C CA . GLU A 1 103 ? -14.606 -1.683 26.519 1.00 97.38 103 GLU A CA 1
ATOM 816 C C . GLU A 1 103 ? -13.823 -1.159 27.730 1.00 97.38 103 GLU A C 1
ATOM 818 O O . GLU A 1 103 ? -14.030 -1.617 28.856 1.00 97.38 103 GLU A O 1
ATOM 823 N N . GLU A 1 104 ? -12.972 -0.151 27.535 1.00 97.88 104 GLU A N 1
ATOM 824 C CA . GLU A 1 104 ? -12.145 0.378 28.618 1.00 97.88 104 GLU A CA 1
ATOM 825 C C . GLU A 1 104 ? -12.959 1.156 29.656 1.00 97.88 104 GLU A C 1
ATOM 827 O O . GLU A 1 104 ? -12.729 1.020 30.859 1.00 97.88 104 GLU A O 1
ATOM 832 N N . ILE A 1 105 ? -13.985 1.896 29.226 1.00 97.00 105 ILE A N 1
ATOM 833 C CA . ILE A 1 105 ? -14.938 2.537 30.141 1.00 97.00 105 ILE A CA 1
ATOM 834 C C . ILE A 1 105 ? -15.700 1.489 30.958 1.00 97.00 105 ILE A C 1
ATOM 836 O O . ILE A 1 105 ? -15.925 1.687 32.153 1.00 97.00 105 ILE A O 1
ATOM 840 N N . GLU A 1 106 ? -16.128 0.390 30.339 1.00 96.94 106 GLU A N 1
ATOM 841 C CA . GLU A 1 106 ? -16.867 -0.665 31.031 1.00 96.94 106 GLU A CA 1
ATOM 842 C C . GLU A 1 106 ? -16.010 -1.354 32.098 1.00 96.94 106 GLU A C 1
ATOM 844 O O . GLU A 1 106 ? -16.454 -1.492 33.241 1.00 96.94 106 GLU A O 1
ATOM 849 N N . LYS A 1 107 ? -14.745 -1.664 31.783 1.00 96.56 107 LYS A N 1
ATOM 850 C CA . LYS A 1 107 ? -13.780 -2.171 32.772 1.00 96.56 107 LYS A CA 1
ATOM 851 C C . LYS A 1 107 ? -13.622 -1.208 33.946 1.00 96.56 107 LYS A C 1
ATOM 853 O O . LYS A 1 107 ? -13.724 -1.627 35.098 1.00 96.56 107 LYS A O 1
ATOM 858 N N . ILE A 1 108 ? -13.442 0.088 33.670 1.00 96.56 108 ILE A N 1
ATOM 859 C CA . ILE A 1 108 ? -13.317 1.113 34.717 1.00 96.56 108 ILE A CA 1
ATOM 860 C C . ILE A 1 108 ? -14.578 1.160 35.592 1.00 96.56 108 ILE A C 1
ATOM 862 O O . ILE A 1 108 ? -14.471 1.245 36.816 1.00 96.56 108 ILE A O 1
ATOM 866 N N . LYS A 1 109 ? -15.775 1.070 35.000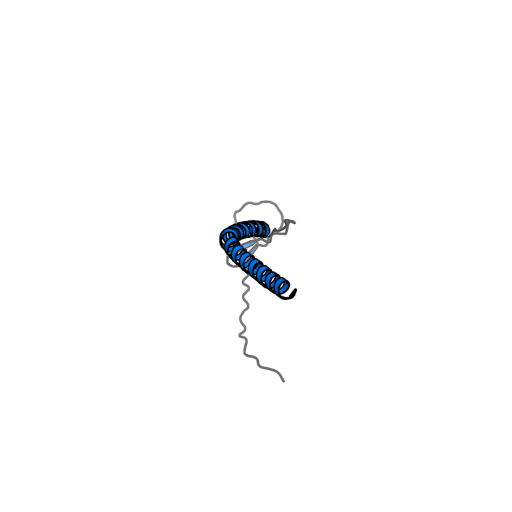 1.00 95.44 109 LYS A N 1
ATOM 867 C CA . LYS A 1 109 ? -17.046 1.067 35.744 1.00 95.44 109 LYS A CA 1
ATOM 868 C C . LYS A 1 109 ? -17.177 -0.134 36.674 1.00 95.44 109 LYS A C 1
ATOM 870 O O . LYS A 1 109 ? -17.582 0.048 37.821 1.00 95.44 109 LYS A O 1
ATOM 875 N N . ILE A 1 110 ? -16.836 -1.332 36.200 1.00 95.25 110 ILE A N 1
ATOM 876 C CA . ILE A 1 110 ? -16.874 -2.560 37.009 1.00 95.25 110 ILE A CA 1
ATOM 877 C C . ILE A 1 110 ? -15.914 -2.422 38.193 1.00 95.25 110 ILE A C 1
ATOM 879 O O . ILE A 1 110 ? -16.335 -2.528 39.342 1.00 95.25 110 ILE A O 1
ATOM 883 N N . MET A 1 111 ? -14.659 -2.048 37.924 1.00 91.38 111 MET A N 1
ATOM 884 C CA . MET A 1 111 ? -13.653 -1.842 38.970 1.00 91.38 111 MET A CA 1
ATOM 885 C C . MET A 1 111 ? -14.076 -0.787 39.998 1.00 91.38 111 MET A C 1
ATOM 887 O O . MET A 1 111 ? -13.776 -0.914 41.186 1.00 91.38 111 MET A O 1
ATOM 891 N N . HIS A 1 112 ? -14.753 0.278 39.562 1.00 92.25 112 HIS A N 1
ATOM 892 C CA . HIS A 1 112 ? -15.230 1.309 40.474 1.00 92.25 112 HIS A CA 1
ATOM 893 C C . HIS A 1 112 ? -16.385 0.815 41.352 1.00 92.25 112 HIS A C 1
ATOM 895 O O . HIS A 1 112 ? -16.395 1.107 42.550 1.00 92.25 112 HIS A O 1
ATOM 901 N N . LYS A 1 113 ? -17.326 0.055 40.780 1.00 90.38 113 LYS A N 1
ATOM 902 C CA . LYS A 1 113 ? -18.443 -0.548 41.513 1.00 90.38 113 LYS A CA 1
ATOM 903 C C . LYS A 1 113 ? -17.946 -1.504 42.598 1.00 90.38 113 LYS A C 1
ATOM 905 O O . LYS A 1 113 ? -18.387 -1.381 43.736 1.00 90.38 113 LYS A O 1
ATOM 910 N N . ASP A 1 114 ? -16.987 -2.368 42.272 1.00 88.75 114 ASP A N 1
ATOM 911 C CA . ASP A 1 114 ? -16.418 -3.333 43.222 1.00 88.75 114 ASP A CA 1
ATOM 912 C C . ASP A 1 114 ? -15.735 -2.636 44.411 1.00 88.75 114 ASP A C 1
ATOM 914 O O . ASP A 1 114 ? -15.858 -3.071 45.557 1.00 88.75 114 ASP A O 1
ATOM 918 N N . ARG A 1 115 ? -15.063 -1.501 44.161 1.00 85.44 115 ARG A N 1
ATOM 919 C CA . ARG A 1 115 ? -14.460 -0.671 45.219 1.00 85.44 115 ARG A CA 1
ATOM 920 C C . ARG A 1 115 ? -15.492 -0.024 46.144 1.00 85.44 115 ARG A C 1
ATOM 922 O O . ARG A 1 115 ? -15.196 0.141 47.320 1.00 85.44 115 ARG A O 1
ATOM 929 N N . LEU A 1 116 ? -16.661 0.355 45.626 1.00 79.88 116 LEU A N 1
ATOM 930 C CA . LEU A 1 116 ? -17.738 0.951 46.426 1.00 79.88 116 LEU A CA 1
ATOM 931 C C . LEU A 1 116 ? -18.448 -0.101 47.288 1.00 79.88 116 LEU A C 1
ATOM 933 O O . LEU A 1 116 ? -18.809 0.197 48.417 1.00 79.88 116 LEU A O 1
ATOM 937 N N . SER A 1 117 ? -18.598 -1.336 46.797 1.00 78.50 117 SER A N 1
ATOM 938 C CA . SER A 1 117 ? -19.211 -2.438 47.556 1.00 78.50 117 SER A CA 1
ATOM 939 C C . SER A 1 117 ? -18.306 -3.074 48.618 1.00 78.50 117 SER A C 1
ATOM 941 O O . SER A 1 117 ? -18.787 -3.867 49.416 1.00 78.50 117 SER A O 1
ATOM 943 N N . GLY A 1 118 ? -17.002 -2.780 48.611 1.00 68.94 118 GLY A N 1
ATOM 944 C CA . GLY A 1 118 ? -16.042 -3.280 49.605 1.00 68.94 118 GLY A CA 1
ATOM 945 C C . GLY A 1 118 ? -15.773 -2.323 50.772 1.00 68.94 118 GLY A C 1
ATOM 946 O O . GLY A 1 118 ? -14.824 -2.556 51.518 1.00 68.94 118 GLY A O 1
ATOM 947 N N . GLN A 1 119 ? -16.529 -1.223 50.883 1.00 60.31 119 GLN A N 1
ATOM 948 C CA . GLN A 1 119 ? -16.424 -0.239 51.972 1.00 60.31 119 GLN A CA 1
ATOM 949 C C . GLN A 1 119 ? -17.564 -0.323 53.007 1.00 60.31 119 GLN A C 1
ATOM 951 O O . GLN A 1 119 ? -17.541 0.458 53.958 1.00 60.31 119 GLN A O 1
ATOM 956 N N . ASP A 1 120 ? -18.495 -1.270 52.850 1.00 53.12 120 ASP A N 1
ATOM 957 C CA . ASP A 1 120 ? -19.498 -1.659 53.858 1.00 53.12 120 ASP A CA 1
ATOM 958 C C . ASP A 1 120 ? -19.016 -2.879 54.665 1.00 53.12 120 ASP A C 1
ATOM 960 O O . ASP A 1 120 ? -19.302 -2.936 55.885 1.00 53.12 120 ASP A O 1
#

Radius of gyration: 46.49 Å; chains: 1; bounding box: 78×62×120 Å

pLDDT: mean 73.14, std 18.25, range [37.56, 97.94]

Sequence (120 aa):
MMEAFGTVQDKKMHELTEIYDERSGQGRSATDGKNPQQIIVIDGRGYERVTSNGDKIHDLTEVVEHNHLAPQINDAVMKRTVEIIERIARDIIPDIAERVIREEIEKIKIMHKDRLSGQD

Foldseek 3Di:
DDDDDDDPPPDPDDDPKDWDFPPDDDDDDDDDDDDGFIWIDDPNDTDTPDDCPVPDDDDPDDDDDPDPCVVVVVVVVVVVVVVVVVVVCVVPVVVVVVVVVVVVVVVVVVVVVVVVVVVD

Secondary structure (DSSP, 8-state):
-----------------EEE-SSS---S----------EEEETTEEEE-----S-------------TTHHHHHHHHHHHHHHHHHHHHHHHHHHHHHHHHHHHHHHHHHHHHHHHHT--